Protein AF-A0A0F5ZR65-F1 (afdb_monomer_lite)

Structure (mmCIF, N/CA/C/O backbone):
data_AF-A0A0F5ZR65-F1
#
_entry.id   AF-A0A0F5ZR65-F1
#
loop_
_atom_site.group_PDB
_atom_site.id
_atom_site.type_symbol
_atom_site.label_atom_id
_atom_site.label_alt_id
_atom_site.label_comp_id
_atom_site.label_asym_id
_atom_site.label_entity_id
_atom_site.label_seq_id
_atom_site.pdbx_PDB_ins_code
_atom_site.Cartn_x
_atom_site.Cartn_y
_atom_site.Cartn_z
_atom_site.occupancy
_atom_site.B_iso_or_equiv
_atom_site.auth_seq_id
_atom_site.auth_comp_id
_atom_site.auth_asym_id
_atom_site.auth_atom_id
_atom_site.pdbx_PDB_model_num
ATOM 1 N N . ALA A 1 1 ? -1.732 8.225 15.596 1.00 80.94 1 ALA A N 1
ATOM 2 C CA . ALA A 1 1 ? -1.246 7.154 14.702 1.00 80.94 1 ALA A CA 1
ATOM 3 C C . ALA A 1 1 ? 0.269 7.242 14.602 1.00 80.94 1 ALA A C 1
ATO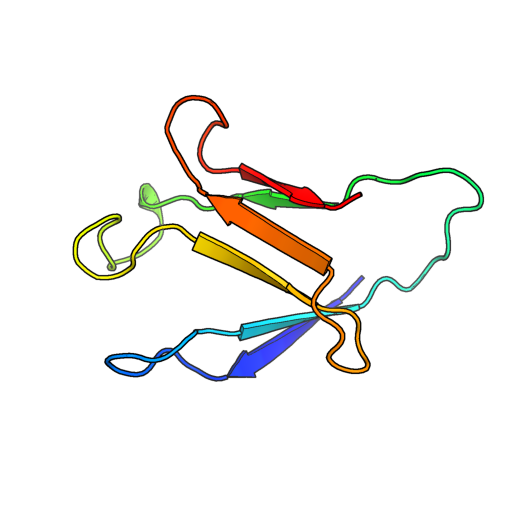M 5 O O . ALA A 1 1 ? 0.803 8.339 14.734 1.00 80.94 1 ALA A O 1
ATOM 6 N N . SER A 1 2 ? 0.949 6.119 14.395 1.00 89.88 2 SER A N 1
ATOM 7 C CA . SER A 1 2 ? 2.392 6.073 14.147 1.00 89.88 2 SER A CA 1
ATOM 8 C C . SER A 1 2 ? 2.700 5.190 12.945 1.00 89.88 2 SER A C 1
ATOM 10 O O . SER A 1 2 ? 1.930 4.290 12.609 1.00 89.88 2 SER A O 1
ATOM 12 N N . ILE A 1 3 ? 3.829 5.455 12.295 1.00 91.44 3 ILE A N 1
ATOM 13 C CA . ILE A 1 3 ? 4.367 4.626 11.220 1.00 91.44 3 ILE A CA 1
ATOM 14 C C . ILE A 1 3 ? 5.719 4.117 11.694 1.00 91.44 3 ILE A C 1
ATOM 16 O O . ILE A 1 3 ? 6.563 4.904 12.119 1.00 91.44 3 ILE A O 1
ATOM 20 N N . THR A 1 4 ? 5.916 2.806 11.640 1.00 94.31 4 THR A N 1
ATOM 21 C CA . THR A 1 4 ? 7.199 2.176 11.949 1.00 94.31 4 THR A CA 1
ATOM 22 C C . THR A 1 4 ? 7.719 1.474 10.709 1.00 94.31 4 THR A C 1
ATOM 24 O O . THR A 1 4 ? 6.983 0.737 10.053 1.00 94.31 4 THR A O 1
ATOM 27 N N . HIS A 1 5 ? 8.988 1.703 10.388 1.00 93.94 5 HIS A N 1
ATOM 28 C CA . HIS A 1 5 ? 9.683 0.966 9.340 1.00 93.94 5 HIS A CA 1
ATOM 29 C C . HIS A 1 5 ? 9.661 -0.539 9.644 1.00 93.94 5 HIS A C 1
ATOM 31 O O . HIS A 1 5 ? 9.924 -0.937 10.780 1.00 93.94 5 HIS A O 1
ATOM 37 N N . LEU A 1 6 ? 9.327 -1.356 8.644 1.00 93.44 6 LEU A N 1
ATOM 38 C CA . LEU A 1 6 ? 9.348 -2.817 8.741 1.00 93.44 6 LEU A CA 1
ATOM 39 C C . LEU A 1 6 ? 10.599 -3.377 8.062 1.00 93.44 6 LEU A C 1
ATOM 41 O O . LEU A 1 6 ? 11.338 -4.136 8.680 1.00 93.44 6 LEU A O 1
ATOM 45 N N . GLN A 1 7 ? 10.841 -2.991 6.808 1.00 93.88 7 GLN A N 1
ATOM 46 C CA . GLN A 1 7 ? 11.965 -3.489 6.018 1.00 93.88 7 GLN A CA 1
ATOM 47 C C . GLN A 1 7 ? 12.352 -2.520 4.899 1.00 93.88 7 GLN A C 1
ATOM 49 O O . GLN A 1 7 ? 11.488 -1.849 4.327 1.00 93.88 7 GLN A O 1
ATOM 54 N N . ASN A 1 8 ? 13.649 -2.497 4.584 1.00 90.62 8 ASN A N 1
ATOM 55 C CA . ASN A 1 8 ? 14.198 -1.724 3.475 1.00 90.62 8 ASN A CA 1
ATOM 56 C C . ASN A 1 8 ? 13.815 -2.362 2.136 1.00 90.62 8 ASN A C 1
ATOM 58 O O . ASN A 1 8 ? 13.528 -3.558 2.070 1.00 90.62 8 ASN A O 1
ATOM 62 N N . ALA A 1 9 ? 13.878 -1.570 1.066 1.00 83.56 9 ALA A N 1
ATOM 63 C CA . ALA A 1 9 ? 13.863 -2.118 -0.282 1.00 83.56 9 ALA A CA 1
ATOM 64 C C . ALA A 1 9 ? 15.088 -3.026 -0.502 1.00 83.56 9 ALA A C 1
ATOM 66 O O . ALA A 1 9 ? 16.191 -2.718 -0.044 1.00 83.56 9 ALA A O 1
ATOM 67 N N . ALA A 1 10 ? 14.877 -4.125 -1.219 1.00 86.06 10 ALA A N 1
ATOM 68 C CA . ALA A 1 10 ? 15.918 -4.995 -1.749 1.00 86.06 10 ALA A CA 1
ATOM 69 C C . ALA A 1 10 ? 15.614 -5.246 -3.230 1.00 86.06 10 ALA A C 1
ATOM 71 O O . ALA A 1 10 ? 14.454 -5.143 -3.635 1.00 86.06 10 ALA A O 1
ATOM 72 N N . GLU A 1 11 ? 16.634 -5.568 -4.023 1.00 84.94 11 GLU A N 1
ATOM 73 C CA . GLU A 1 11 ? 16.426 -6.048 -5.392 1.00 84.94 11 GLU A CA 1
ATOM 74 C C . GLU A 1 11 ? 15.518 -7.288 -5.350 1.00 84.94 11 GLU A C 1
ATOM 76 O O . GLU A 1 11 ? 15.666 -8.137 -4.467 1.00 84.94 11 GLU A O 1
ATOM 81 N N . ASP A 1 12 ? 14.503 -7.317 -6.216 1.00 85.12 12 ASP A N 1
ATOM 82 C CA . ASP A 1 12 ? 13.408 -8.303 -6.213 1.00 85.12 12 ASP A CA 1
ATOM 83 C C . ASP A 1 12 ? 12.594 -8.405 -4.900 1.00 85.12 12 ASP A C 1
ATOM 85 O O . ASP A 1 12 ? 11.816 -9.342 -4.697 1.00 85.12 12 ASP A O 1
ATOM 89 N N . GLY A 1 13 ? 12.735 -7.427 -4.001 1.00 89.38 13 GLY A N 1
ATOM 90 C CA . GLY A 1 13 ? 12.083 -7.379 -2.696 1.00 89.38 13 GLY A CA 1
ATOM 91 C C . GLY A 1 13 ? 11.033 -6.276 -2.553 1.00 89.38 13 GLY A C 1
ATOM 92 O O . GLY A 1 13 ? 10.835 -5.425 -3.417 1.00 89.38 13 GLY A O 1
ATOM 93 N N . TRP A 1 14 ? 10.368 -6.271 -1.396 1.00 90.38 14 TRP A N 1
ATOM 94 C CA . TRP A 1 14 ? 9.409 -5.233 -1.012 1.00 90.38 14 TRP A CA 1
ATOM 95 C C . TRP A 1 14 ? 10.004 -4.318 0.053 1.00 90.38 14 TRP A C 1
ATOM 97 O O . TRP A 1 14 ? 10.663 -4.784 0.979 1.00 90.38 14 TRP A O 1
ATOM 107 N N . VAL A 1 15 ? 9.707 -3.026 -0.031 1.00 90.94 15 VAL A N 1
ATOM 108 C CA . VAL A 1 15 ? 9.833 -2.111 1.108 1.00 90.94 15 VAL A CA 1
ATOM 109 C C . VAL A 1 15 ? 8.554 -2.178 1.944 1.00 90.94 15 VAL A C 1
ATOM 111 O O . VAL A 1 15 ? 7.464 -2.372 1.400 1.00 90.94 15 VAL A O 1
ATOM 114 N N . GLY A 1 16 ? 8.665 -2.044 3.265 1.00 92.56 16 GLY A N 1
ATOM 115 C CA . GLY A 1 16 ? 7.522 -2.228 4.155 1.00 92.56 16 GLY A CA 1
ATOM 116 C C . GLY A 1 16 ? 7.486 -1.265 5.331 1.00 92.56 16 GLY A C 1
ATOM 117 O O . GLY A 1 16 ? 8.512 -0.915 5.919 1.00 92.56 16 GLY A O 1
ATOM 118 N N . TRP A 1 17 ? 6.265 -0.928 5.744 1.00 93.69 17 TRP A N 1
ATOM 119 C CA . TRP A 1 17 ? 5.976 -0.155 6.949 1.00 93.69 17 TRP A CA 1
ATOM 120 C C . TRP A 1 17 ? 4.758 -0.726 7.670 1.00 93.69 17 TRP A C 1
ATOM 122 O O . TRP A 1 17 ? 3.835 -1.246 7.046 1.00 93.69 17 TRP A O 1
ATOM 132 N N . THR A 1 18 ? 4.728 -0.579 8.992 1.00 93.62 18 THR A N 1
ATOM 133 C CA . THR A 1 18 ? 3.534 -0.823 9.807 1.00 93.62 18 THR A CA 1
ATOM 134 C C . THR A 1 18 ? 2.889 0.506 10.171 1.00 93.62 18 THR A C 1
ATOM 136 O O . THR A 1 18 ? 3.521 1.362 10.790 1.00 93.62 18 THR A O 1
ATOM 139 N N . VAL A 1 19 ? 1.612 0.662 9.822 1.00 90.25 19 VAL A N 1
ATOM 140 C CA . VAL A 1 19 ? 0.789 1.805 10.231 1.00 90.25 19 VAL A CA 1
ATOM 141 C C . VAL A 1 19 ? -0.019 1.405 11.462 1.00 90.25 19 VAL A C 1
ATOM 143 O O . VAL A 1 19 ? -0.903 0.555 11.391 1.00 90.25 19 VAL A O 1
ATOM 146 N N . ASN A 1 20 ? 0.283 2.017 12.604 1.00 88.25 20 ASN A N 1
ATOM 147 C CA . ASN A 1 20 ? -0.427 1.786 13.856 1.00 88.25 20 ASN A CA 1
ATOM 148 C C . ASN A 1 20 ? -1.449 2.904 14.086 1.00 88.25 20 ASN A C 1
ATOM 150 O O . ASN A 1 20 ? -1.103 4.062 14.348 1.00 88.25 20 ASN A O 1
ATOM 154 N N . MET A 1 21 ? -2.726 2.541 14.024 1.00 84.50 21 MET A N 1
ATOM 155 C CA . MET A 1 21 ? -3.836 3.422 14.374 1.00 84.50 21 MET A CA 1
ATOM 156 C C . MET A 1 21 ? -4.150 3.243 15.862 1.00 84.50 21 MET A C 1
ATOM 158 O O . MET A 1 21 ? -4.269 2.122 16.343 1.00 84.50 21 MET A O 1
ATOM 162 N N . THR A 1 22 ? -4.237 4.344 16.606 1.00 80.81 22 THR A N 1
ATOM 163 C CA . THR A 1 22 ? -4.385 4.324 18.074 1.00 80.81 22 THR A CA 1
ATOM 164 C C . THR A 1 22 ? -5.836 4.420 18.535 1.00 80.81 22 THR A C 1
ATOM 166 O O . THR A 1 22 ? -6.120 4.172 19.701 1.00 80.81 22 THR A O 1
ATOM 169 N N . ASN A 1 23 ? -6.751 4.775 17.629 1.00 79.56 23 ASN A N 1
ATOM 170 C CA . ASN A 1 23 ? -8.159 4.988 17.933 1.00 79.56 23 ASN A CA 1
ATOM 171 C C . ASN A 1 23 ? -8.985 4.123 16.983 1.00 79.56 23 ASN A C 1
ATOM 173 O O . ASN A 1 23 ? -8.882 4.270 15.763 1.00 79.56 23 ASN A O 1
ATOM 177 N N . THR A 1 24 ? -9.792 3.228 17.541 1.00 77.50 24 THR A N 1
ATOM 178 C CA . THR A 1 24 ? -10.713 2.398 16.765 1.00 77.50 24 THR A CA 1
ATOM 179 C C . THR A 1 24 ? -11.927 3.236 16.384 1.00 77.50 24 THR A C 1
ATOM 181 O O . THR A 1 24 ? -12.578 3.812 17.254 1.00 77.50 24 THR A O 1
ATOM 184 N N . SER A 1 25 ? -12.235 3.313 15.091 1.00 84.94 25 SER A N 1
ATOM 185 C CA . SER A 1 25 ? -13.500 3.888 14.636 1.00 84.94 25 SER A CA 1
ATOM 186 C C . SER A 1 25 ? -14.621 2.858 14.770 1.00 84.94 25 SER A C 1
ATOM 188 O O . SER A 1 25 ? -14.412 1.676 14.503 1.00 84.94 25 SER A O 1
ATOM 190 N N . THR A 1 26 ? -15.816 3.300 15.157 1.00 88.44 26 THR A N 1
ATOM 191 C CA . THR A 1 26 ? -17.041 2.479 15.131 1.00 88.44 26 THR A CA 1
ATOM 192 C C . THR A 1 26 ? -17.731 2.495 13.767 1.00 88.44 26 THR A C 1
ATOM 194 O O . THR A 1 26 ? -18.703 1.774 13.556 1.00 88.44 26 THR A O 1
ATOM 197 N N . THR A 1 27 ? -17.231 3.299 12.829 1.00 89.94 27 THR A N 1
ATOM 198 C CA . THR A 1 27 ? -17.686 3.358 11.439 1.00 89.94 27 THR A CA 1
ATOM 199 C C . THR A 1 27 ? -16.534 3.057 10.485 1.00 89.94 27 THR A C 1
ATOM 201 O O . THR A 1 27 ? -15.363 3.306 10.800 1.00 89.94 27 THR A O 1
ATOM 204 N N . ASN A 1 28 ? -16.864 2.545 9.295 1.00 87.44 28 ASN A N 1
ATOM 205 C CA . ASN A 1 28 ? -15.876 2.281 8.251 1.00 87.44 28 ASN A CA 1
ATOM 206 C C . ASN A 1 28 ? -15.035 3.533 7.989 1.00 87.44 28 ASN A C 1
ATOM 208 O O . ASN A 1 28 ? -15.563 4.622 7.766 1.00 87.44 28 ASN A O 1
ATOM 212 N N . SER A 1 29 ? -13.719 3.363 8.033 1.00 86.88 29 SER A N 1
ATOM 213 C CA . SER A 1 29 ? -12.747 4.431 7.822 1.00 86.88 29 SER A CA 1
ATOM 214 C C . SER A 1 29 ? -11.830 4.051 6.677 1.00 86.88 29 SER A C 1
ATOM 216 O O . SER A 1 29 ? -11.427 2.896 6.566 1.00 86.88 29 SER A O 1
ATOM 218 N N . THR A 1 30 ? -11.470 5.031 5.855 1.00 89.50 30 THR A N 1
ATOM 219 C CA . THR A 1 30 ? -10.493 4.835 4.785 1.00 89.50 30 THR A CA 1
ATOM 220 C C . THR A 1 30 ? -9.139 5.363 5.233 1.00 89.50 30 THR A C 1
ATOM 222 O O . THR A 1 30 ? -9.003 6.550 5.526 1.00 89.50 30 THR A O 1
ATOM 225 N N . VAL A 1 31 ? -8.121 4.508 5.232 1.00 88.38 31 VAL A N 1
ATOM 226 C CA . VAL A 1 31 ? -6.721 4.940 5.281 1.00 88.38 31 VAL A CA 1
ATOM 227 C C . VAL A 1 31 ? -6.248 5.147 3.847 1.00 88.38 31 VAL A C 1
ATOM 229 O O . VAL A 1 31 ? -6.208 4.202 3.064 1.00 88.38 31 VAL A O 1
ATOM 232 N N . GLN A 1 32 ? -5.903 6.383 3.489 1.00 92.44 32 GLN A N 1
ATOM 233 C CA . GLN A 1 32 ? -5.329 6.703 2.182 1.00 92.44 32 GLN A CA 1
ATOM 234 C C . GLN A 1 32 ? -3.810 6.825 2.296 1.00 92.44 32 GLN A C 1
ATOM 236 O O . GLN A 1 32 ? -3.304 7.624 3.082 1.00 92.44 32 GLN A O 1
ATOM 241 N N . LEU A 1 33 ? -3.092 6.060 1.479 1.00 90.75 33 LEU A N 1
ATOM 242 C CA . LEU A 1 33 ? -1.652 6.194 1.281 1.00 90.75 33 LEU A CA 1
ATOM 243 C C . LEU A 1 33 ? -1.402 6.898 -0.055 1.00 90.75 33 LEU A C 1
ATOM 245 O O . LEU A 1 33 ? -2.000 6.525 -1.063 1.00 90.75 33 LEU A O 1
ATOM 249 N N . ASN A 1 34 ? -0.535 7.908 -0.065 1.00 90.44 34 ASN A N 1
ATOM 250 C CA . ASN A 1 34 ? -0.205 8.698 -1.251 1.00 90.44 34 ASN A CA 1
ATOM 251 C C . ASN A 1 34 ? 1.269 8.510 -1.614 1.00 90.44 34 ASN A C 1
ATOM 253 O O . ASN A 1 34 ? 2.132 8.757 -0.772 1.00 90.44 34 ASN A O 1
ATOM 257 N N . PHE A 1 35 ? 1.543 8.126 -2.859 1.00 88.00 35 PHE A N 1
ATOM 258 C CA . PHE A 1 35 ? 2.896 7.925 -3.376 1.00 88.00 35 PHE A CA 1
ATOM 259 C C . PHE A 1 35 ? 3.236 9.082 -4.316 1.00 88.00 35 PHE A C 1
ATOM 261 O O . PHE A 1 35 ? 2.507 9.331 -5.274 1.00 88.00 35 PHE A O 1
ATOM 268 N N . ASN A 1 36 ? 4.300 9.828 -4.010 1.00 86.94 36 ASN A N 1
ATOM 269 C CA . ASN A 1 36 ? 4.656 11.054 -4.723 1.00 86.94 36 ASN A CA 1
ATOM 270 C C . ASN A 1 36 ? 6.092 10.993 -5.245 1.00 86.94 36 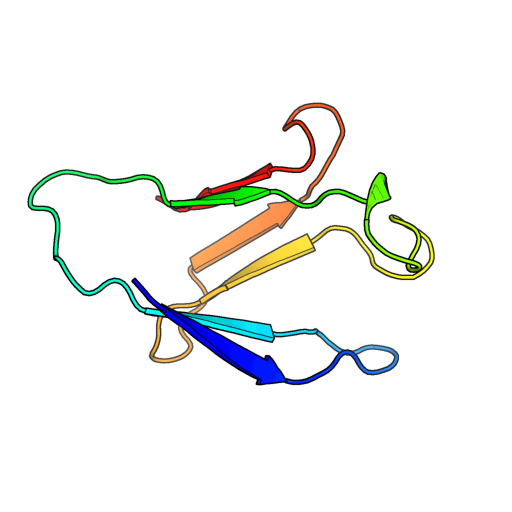ASN A C 1
ATOM 272 O O . ASN A 1 36 ? 7.022 11.394 -4.544 1.00 86.94 36 ASN A O 1
ATOM 276 N N . ASP A 1 37 ? 6.225 10.582 -6.507 1.00 80.12 37 ASP A N 1
ATOM 277 C CA . ASP A 1 37 ? 7.509 10.436 -7.205 1.00 80.12 37 ASP A CA 1
ATOM 278 C C . ASP A 1 37 ? 8.357 11.709 -7.230 1.00 80.12 37 ASP A C 1
ATOM 280 O O . ASP A 1 37 ? 9.579 11.632 -7.241 1.00 80.12 37 ASP A O 1
ATOM 284 N N . GLY A 1 38 ? 7.748 12.895 -7.116 1.00 83.56 38 GLY A N 1
ATOM 285 C CA . GLY A 1 38 ? 8.495 14.154 -7.054 1.00 83.56 38 GLY A CA 1
ATOM 286 C C . GLY A 1 38 ? 9.350 14.338 -5.791 1.00 83.56 38 GLY A C 1
ATOM 287 O O . GLY A 1 38 ? 10.100 15.308 -5.712 1.00 83.56 38 GLY A O 1
ATOM 288 N N . LEU A 1 39 ? 9.224 13.456 -4.793 1.00 84.12 39 LEU A N 1
ATOM 289 C CA . LEU A 1 39 ? 9.949 13.532 -3.520 1.00 84.12 39 LEU A CA 1
ATOM 290 C C . LEU A 1 39 ? 10.995 12.424 -3.340 1.00 84.12 39 LEU A C 1
ATOM 292 O O . LEU A 1 39 ? 11.707 12.435 -2.335 1.00 84.12 39 LEU A O 1
ATOM 296 N N . HIS A 1 40 ? 11.087 11.465 -4.265 1.00 77.00 40 HIS A N 1
ATOM 297 C CA . HIS A 1 40 ? 12.011 10.336 -4.165 1.00 77.00 40 HIS A CA 1
ATOM 298 C C . HIS A 1 40 ? 12.861 10.151 -5.426 1.00 77.00 40 HIS A C 1
ATOM 300 O O . HIS A 1 40 ? 12.571 10.691 -6.483 1.00 77.00 40 HIS A O 1
ATOM 306 N N . GLN A 1 41 ? 13.971 9.423 -5.275 1.00 84.94 41 GLN A N 1
ATOM 307 C CA . GLN A 1 41 ? 14.946 9.185 -6.349 1.00 84.94 41 GLN A CA 1
ATOM 308 C C . GLN A 1 41 ? 14.630 7.943 -7.196 1.00 84.94 41 GLN A C 1
ATOM 310 O O . GLN A 1 41 ? 15.275 7.741 -8.219 1.00 84.94 41 GLN A O 1
ATOM 315 N N . ALA A 1 42 ? 13.691 7.105 -6.749 1.00 85.25 42 ALA A N 1
ATOM 316 C CA . ALA A 1 42 ? 13.256 5.915 -7.469 1.00 85.25 42 ALA A CA 1
ATOM 317 C C . ALA A 1 42 ? 12.174 6.285 -8.487 1.00 85.25 42 ALA A C 1
ATOM 319 O O . ALA A 1 42 ? 11.282 7.065 -8.164 1.00 85.25 42 ALA A O 1
ATOM 320 N N . ASN A 1 43 ? 12.241 5.692 -9.674 1.00 86.06 43 ASN A N 1
ATOM 321 C CA . ASN A 1 43 ? 11.330 5.929 -10.785 1.00 86.06 43 ASN A CA 1
ATOM 322 C C . ASN A 1 43 ? 10.229 4.864 -10.839 1.00 86.06 43 ASN A C 1
ATOM 324 O O . ASN A 1 43 ? 10.503 3.661 -10.963 1.00 86.06 43 ASN A O 1
ATOM 328 N N . PHE A 1 44 ? 8.970 5.302 -10.835 1.00 87.50 44 PHE A N 1
ATOM 329 C CA . PHE A 1 44 ? 7.819 4.424 -11.031 1.00 87.50 44 PHE A CA 1
ATOM 330 C C . PHE A 1 44 ? 7.895 3.638 -12.352 1.00 87.50 44 PHE A C 1
ATOM 332 O O . PHE A 1 44 ? 8.078 4.202 -13.430 1.00 87.50 44 PHE A O 1
ATOM 339 N N . GLY A 1 45 ? 7.690 2.322 -12.285 1.00 86.56 45 GLY A N 1
ATOM 340 C CA . GLY A 1 4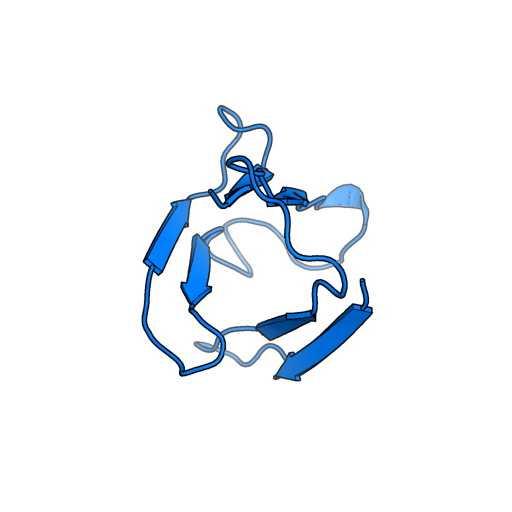5 ? 7.701 1.415 -13.437 1.00 86.56 45 GLY A CA 1
ATOM 341 C C . GLY A 1 45 ? 9.093 0.948 -13.871 1.00 86.56 45 GLY A C 1
ATOM 342 O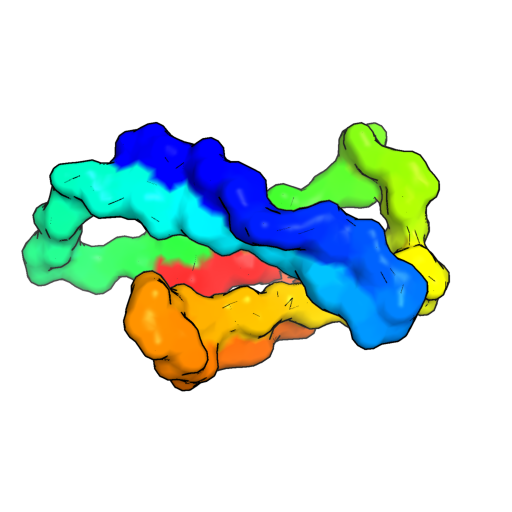 O . GLY A 1 45 ? 9.174 -0.017 -14.627 1.00 86.56 45 GLY A O 1
ATOM 343 N N . ALA A 1 46 ? 10.162 1.583 -13.379 1.00 88.25 46 ALA A N 1
ATOM 344 C CA . ALA A 1 46 ? 11.543 1.154 -13.599 1.00 88.25 46 ALA A CA 1
ATOM 345 C C . ALA A 1 46 ? 12.140 0.526 -12.333 1.00 88.25 46 ALA A C 1
ATOM 347 O O . ALA A 1 46 ? 12.529 -0.637 -12.357 1.00 88.25 46 ALA A O 1
ATOM 348 N N . ASP A 1 47 ? 12.143 1.266 -11.220 1.00 86.88 47 ASP A N 1
ATOM 349 C CA . ASP A 1 47 ? 12.737 0.817 -9.953 1.00 86.88 47 ASP A CA 1
ATOM 350 C C . ASP A 1 47 ? 11.725 0.081 -9.063 1.00 86.88 47 ASP A C 1
ATOM 352 O O . ASP A 1 47 ? 12.093 -0.691 -8.179 1.00 86.88 47 ASP A O 1
ATOM 356 N N . TYR A 1 48 ? 10.427 0.309 -9.284 1.00 88.00 48 TYR A N 1
ATOM 357 C CA . TYR A 1 48 ? 9.354 -0.400 -8.593 1.00 88.00 48 TYR A CA 1
ATOM 358 C C . TYR A 1 48 ? 8.083 -0.473 -9.444 1.00 88.00 48 TYR A C 1
ATOM 360 O O . TYR A 1 48 ? 7.774 0.413 -10.237 1.00 88.00 48 TYR A O 1
ATOM 368 N N . ASN A 1 49 ? 7.299 -1.535 -9.262 1.00 90.31 49 ASN A N 1
ATOM 369 C CA . ASN A 1 49 ? 6.162 -1.872 -10.131 1.00 90.31 49 ASN A CA 1
ATOM 370 C C . ASN A 1 49 ? 4.837 -1.163 -9.779 1.00 90.31 49 ASN A C 1
ATOM 372 O O . ASN A 1 49 ? 3.800 -1.463 -10.371 1.00 90.31 49 ASN A O 1
ATOM 376 N N . GLY A 1 50 ? 4.847 -0.264 -8.792 1.00 91.75 50 GLY A N 1
ATOM 377 C CA . GLY A 1 50 ? 3.660 0.491 -8.396 1.00 91.75 50 GLY A CA 1
ATOM 378 C C . GLY A 1 50 ? 2.563 -0.311 -7.701 1.00 91.75 50 GLY A C 1
ATOM 379 O O . GLY A 1 50 ? 1.415 0.129 -7.681 1.00 91.75 50 GLY A O 1
ATOM 380 N N . LYS A 1 51 ? 2.867 -1.485 -7.150 1.00 94.31 51 LYS A N 1
ATOM 381 C CA . LYS A 1 51 ? 1.899 -2.289 -6.399 1.00 94.31 51 LYS A CA 1
ATOM 382 C C . LYS A 1 51 ? 2.023 -2.030 -4.904 1.00 94.31 51 LYS A C 1
ATOM 384 O O . LYS A 1 51 ? 3.119 -1.905 -4.370 1.00 94.31 51 LYS A O 1
ATOM 389 N N . VAL A 1 52 ? 0.888 -1.986 -4.218 1.00 94.62 52 VAL A N 1
ATOM 390 C CA . VAL A 1 52 ? 0.814 -1.866 -2.759 1.00 94.62 52 VAL A CA 1
ATOM 391 C C . VAL A 1 52 ? 0.071 -3.072 -2.223 1.00 94.62 52 VAL A C 1
ATOM 393 O O . VAL A 1 52 ? -1.128 -3.221 -2.461 1.00 94.62 52 VAL A O 1
ATOM 396 N N . HIS A 1 53 ? 0.772 -3.934 -1.495 1.00 95.75 53 HIS A N 1
ATOM 397 C CA . HIS A 1 53 ? 0.151 -5.045 -0.782 1.00 95.75 53 HIS A CA 1
ATOM 398 C C . HIS A 1 53 ? -0.203 -4.627 0.635 1.00 95.75 53 HIS A C 1
ATOM 400 O O . HIS A 1 53 ? 0.629 -4.106 1.375 1.00 95.75 53 HIS A O 1
ATOM 406 N N . VAL A 1 54 ? -1.450 -4.874 1.012 1.00 94.81 54 VAL A N 1
ATOM 407 C CA . VAL A 1 54 ? -1.966 -4.541 2.334 1.00 94.81 54 VAL A CA 1
ATOM 408 C C . VAL A 1 54 ? -2.175 -5.826 3.107 1.00 94.81 54 VAL A C 1
ATOM 410 O O . VAL A 1 54 ? -2.876 -6.725 2.644 1.00 94.81 54 VAL A O 1
ATOM 413 N N . TYR A 1 55 ? -1.609 -5.874 4.307 1.00 94.75 55 TYR A N 1
ATOM 414 C CA . TYR A 1 55 ? -1.741 -6.993 5.226 1.00 94.75 55 TYR A CA 1
ATOM 415 C C . TYR A 1 55 ? -2.323 -6.517 6.556 1.00 94.75 55 TYR A C 1
ATOM 417 O O . TYR A 1 55 ? -2.135 -5.369 6.965 1.00 94.75 55 TYR A O 1
ATOM 425 N N . THR A 1 56 ? -3.011 -7.410 7.261 1.00 90.75 56 THR A N 1
ATOM 426 C CA . THR A 1 56 ? -3.287 -7.222 8.686 1.00 90.75 56 THR A CA 1
ATOM 427 C C . THR A 1 56 ? -1.980 -7.274 9.479 1.00 90.75 56 THR A C 1
ATOM 429 O O . THR A 1 56 ? -0.967 -7.805 9.021 1.00 90.75 56 THR A O 1
ATOM 432 N N . LYS A 1 57 ? -2.011 -6.808 10.733 1.00 87.38 57 LYS A N 1
ATOM 433 C CA . LYS A 1 57 ? -0.862 -6.925 11.646 1.00 87.38 57 LYS A CA 1
ATOM 434 C C . LYS A 1 57 ? -0.411 -8.378 11.870 1.00 87.38 57 LYS A C 1
ATOM 436 O O . LYS A 1 57 ? 0.755 -8.607 12.161 1.00 87.38 57 LYS A O 1
ATOM 441 N N . SER A 1 58 ? -1.314 -9.351 11.731 1.00 92.31 58 SER A N 1
ATOM 442 C CA . SER A 1 58 ? -1.003 -10.784 11.831 1.00 92.31 58 SER A CA 1
ATOM 443 C C . SER A 1 58 ? -0.457 -11.391 10.532 1.00 92.31 58 SER A C 1
ATOM 445 O O . SER A 1 58 ? -0.245 -12.598 10.483 1.00 92.31 58 SER A O 1
ATOM 447 N N . GLY A 1 59 ? -0.248 -10.588 9.481 1.00 92.94 59 GLY A N 1
ATOM 448 C CA . GLY A 1 59 ? 0.300 -11.035 8.198 1.00 92.94 59 GLY A CA 1
ATOM 449 C C . GLY A 1 59 ? -0.737 -11.571 7.207 1.00 92.94 59 GLY A C 1
ATOM 450 O O . GLY A 1 59 ? -0.366 -12.129 6.180 1.00 92.94 59 GLY A O 1
ATOM 451 N N . THR A 1 60 ? -2.036 -11.411 7.469 1.00 96.31 60 THR A N 1
ATOM 452 C CA . THR A 1 60 ? -3.080 -11.838 6.526 1.00 96.31 60 THR A CA 1
ATOM 453 C C . THR A 1 60 ? -3.177 -10.847 5.375 1.00 96.31 60 THR A C 1
ATOM 455 O O . THR A 1 60 ? -3.427 -9.667 5.612 1.00 96.31 60 THR A O 1
ATOM 458 N N . PHE A 1 61 ? -3.016 -11.311 4.136 1.00 96.12 61 PHE A N 1
ATOM 459 C CA . PHE A 1 61 ? -3.205 -10.473 2.952 1.00 96.12 61 PHE A CA 1
ATOM 460 C C . PHE A 1 61 ? -4.660 -10.009 2.838 1.00 96.12 61 PHE A C 1
ATOM 462 O O . PHE A 1 61 ? -5.585 -10.810 2.961 1.00 96.12 61 PHE A O 1
ATOM 469 N N . LEU A 1 62 ? -4.852 -8.715 2.593 1.00 94.25 62 LEU A N 1
ATOM 470 C CA . LEU A 1 62 ? -6.165 -8.100 2.424 1.00 94.25 62 LEU A CA 1
ATOM 471 C C . LEU A 1 62 ? -6.425 -7.726 0.968 1.00 94.25 62 LEU A C 1
ATOM 473 O O . LEU A 1 62 ? -7.466 -8.080 0.421 1.00 94.25 62 LEU A O 1
ATOM 477 N N . LYS A 1 63 ? -5.509 -6.968 0.353 1.00 95.69 63 LYS A N 1
ATOM 478 C CA . LYS A 1 63 ? -5.669 -6.476 -1.021 1.00 95.69 63 LYS A CA 1
ATOM 479 C C . LYS A 1 63 ? -4.345 -6.046 -1.647 1.00 95.69 63 LYS A C 1
ATOM 481 O O . LYS A 1 63 ? -3.419 -5.641 -0.946 1.00 95.69 63 LYS A O 1
ATOM 486 N N . GLU A 1 64 ? -4.306 -6.072 -2.977 1.00 96.81 64 GLU A N 1
ATOM 487 C CA . GLU A 1 64 ? -3.319 -5.367 -3.798 1.00 96.81 64 GLU A CA 1
ATOM 488 C C . GLU A 1 64 ? -3.986 -4.115 -4.372 1.00 96.81 64 GLU A C 1
ATOM 490 O O . GLU A 1 64 ? -5.100 -4.180 -4.895 1.00 96.81 64 GLU A O 1
ATOM 495 N N . VAL A 1 65 ? -3.303 -2.977 -4.287 1.00 96.31 65 VAL A N 1
ATOM 496 C CA . VAL A 1 65 ? -3.673 -1.769 -5.023 1.00 96.31 65 VAL A CA 1
ATOM 497 C C . VAL A 1 65 ? -2.598 -1.486 -6.058 1.00 96.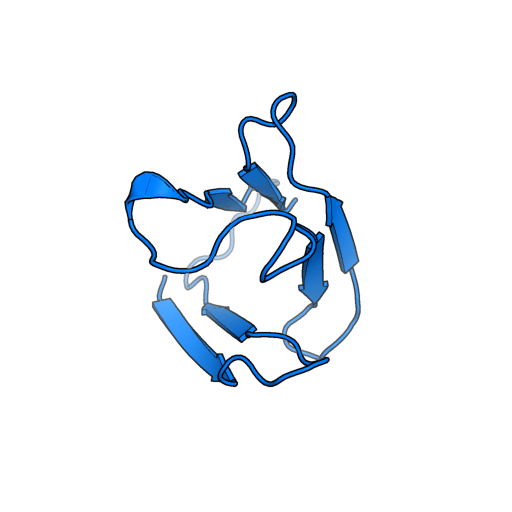31 65 VAL A C 1
ATOM 499 O O . VAL A 1 65 ? -1.430 -1.324 -5.712 1.00 96.31 65 VAL A O 1
ATOM 502 N N . VAL A 1 66 ? -2.996 -1.409 -7.325 1.00 95.81 66 VAL A N 1
ATOM 503 C CA . VAL A 1 66 ? -2.113 -0.992 -8.418 1.00 95.81 66 VAL A CA 1
ATOM 504 C C . VAL A 1 66 ? -2.211 0.521 -8.564 1.00 95.81 66 VAL A C 1
ATOM 506 O O . VAL A 1 66 ? -3.268 1.052 -8.907 1.00 95.81 66 VAL A O 1
ATOM 509 N N . LEU A 1 67 ? -1.122 1.227 -8.288 1.00 94.25 67 LEU A N 1
ATOM 510 C CA . LEU A 1 67 ? -1.023 2.676 -8.435 1.00 94.25 67 LEU A CA 1
ATOM 511 C C . LEU A 1 67 ? -0.970 3.048 -9.918 1.00 94.25 67 LEU A C 1
ATOM 513 O O . LEU A 1 67 ? -0.305 2.386 -10.710 1.00 94.25 67 LEU A O 1
ATOM 517 N N . ASN A 1 68 ? -1.691 4.094 -10.307 1.00 93.06 68 ASN A N 1
ATOM 518 C CA . ASN A 1 68 ? -1.669 4.625 -11.667 1.00 93.06 68 ASN A CA 1
ATOM 519 C C . ASN A 1 68 ? -2.290 6.032 -11.703 1.00 93.06 68 ASN A C 1
ATOM 521 O O . ASN A 1 68 ? -2.851 6.515 -10.719 1.00 93.06 68 ASN A O 1
ATOM 525 N N . ALA A 1 69 ? -2.242 6.683 -12.866 1.00 92.44 69 ALA A N 1
ATOM 526 C CA . ALA A 1 69 ? -2.797 8.024 -13.039 1.00 92.44 69 ALA A CA 1
ATOM 527 C C . ALA A 1 69 ? -4.296 8.116 -12.687 1.00 92.44 69 ALA A C 1
ATOM 529 O O . ALA A 1 69 ? -4.732 9.128 -12.146 1.00 92.44 69 ALA A O 1
ATOM 530 N N . SER A 1 70 ? -5.084 7.058 -12.924 1.00 95.19 70 SER A N 1
ATOM 531 C CA . SER A 1 70 ? -6.533 7.081 -12.669 1.00 95.19 70 SER A CA 1
ATOM 532 C C . SER A 1 70 ? -6.895 7.108 -11.181 1.00 95.19 70 SER A C 1
ATOM 534 O O . SER A 1 70 ? -7.932 7.657 -10.820 1.00 95.19 70 SER A O 1
ATOM 536 N N . ASN A 1 71 ? -6.031 6.575 -10.306 1.00 94.44 71 ASN A N 1
ATOM 537 C CA . ASN A 1 71 ? -6.184 6.697 -8.853 1.00 94.44 71 ASN A CA 1
ATOM 538 C C . ASN A 1 71 ? -5.292 7.786 -8.242 1.00 94.44 71 ASN A C 1
ATOM 540 O O . ASN A 1 71 ? -5.198 7.886 -7.019 1.00 94.44 71 ASN A O 1
ATOM 544 N N . GLY A 1 72 ? -4.651 8.611 -9.079 1.00 93.50 72 GLY A N 1
ATOM 545 C CA . GLY A 1 72 ? -3.744 9.669 -8.641 1.00 93.50 72 GLY A CA 1
ATOM 546 C C . GLY A 1 72 ? -2.574 9.146 -7.811 1.00 93.50 72 GLY A C 1
ATOM 547 O O . GLY A 1 72 ? -2.119 9.858 -6.920 1.0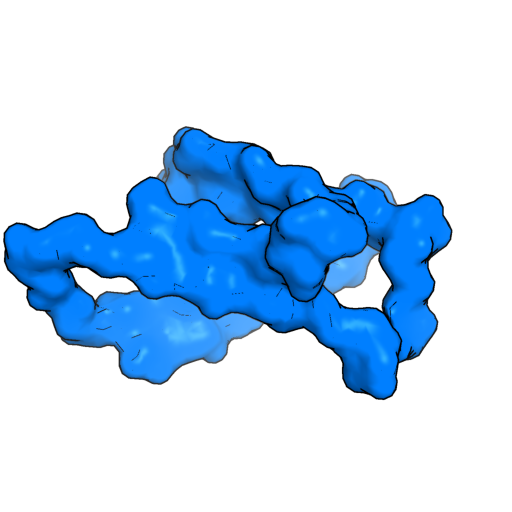0 93.50 72 GLY A O 1
ATOM 548 N N . TYR A 1 73 ? -2.141 7.905 -8.064 1.00 92.50 73 TYR A N 1
ATOM 549 C CA . TYR A 1 73 ? -1.093 7.209 -7.312 1.00 92.50 73 TYR A CA 1
ATOM 550 C C . TYR A 1 73 ? -1.395 7.102 -5.808 1.00 92.50 73 TYR A C 1
ATOM 552 O O . TYR A 1 73 ? -0.515 7.215 -4.949 1.00 92.50 73 TYR A O 1
ATOM 560 N N . LYS A 1 74 ? -2.670 6.845 -5.486 1.00 94.69 74 LYS A N 1
ATOM 561 C CA . LYS A 1 74 ? -3.161 6.665 -4.116 1.00 94.69 74 LYS A CA 1
ATOM 562 C C . LYS A 1 74 ? -3.702 5.262 -3.893 1.00 94.69 74 LYS A C 1
ATOM 564 O O . LYS A 1 74 ? -4.436 4.722 -4.720 1.00 94.69 74 LYS A O 1
ATOM 569 N N . ALA A 1 75 ? -3.412 4.711 -2.718 1.00 94.25 75 ALA A N 1
ATOM 570 C CA . ALA A 1 75 ? -4.002 3.473 -2.234 1.00 94.25 75 ALA A CA 1
ATOM 571 C C . ALA A 1 75 ? -5.011 3.758 -1.117 1.00 94.25 75 ALA A C 1
ATOM 573 O O . ALA A 1 75 ? -4.638 4.170 -0.021 1.00 94.25 75 ALA A O 1
ATOM 574 N N . ASN A 1 76 ? -6.293 3.521 -1.401 1.00 93.69 76 ASN A N 1
ATOM 575 C CA . ASN A 1 76 ? -7.364 3.594 -0.409 1.00 93.69 76 ASN A CA 1
ATOM 576 C C . ASN A 1 76 ? -7.569 2.221 0.240 1.00 93.69 76 ASN A C 1
ATOM 578 O O . ASN A 1 76 ? -7.945 1.249 -0.418 1.00 93.69 76 ASN A O 1
ATOM 582 N N . ILE A 1 77 ? -7.351 2.156 1.547 1.00 89.75 77 ILE A N 1
ATOM 583 C CA . ILE A 1 77 ? -7.507 0.963 2.372 1.00 89.75 77 ILE A CA 1
ATOM 584 C C . ILE A 1 77 ? -8.761 1.150 3.218 1.00 89.75 77 ILE A C 1
ATOM 586 O O . ILE A 1 77 ? -8.890 2.136 3.932 1.00 89.75 77 ILE A O 1
ATOM 590 N N . THR A 1 78 ? -9.677 0.203 3.095 1.00 84.75 78 THR A N 1
ATOM 591 C CA . THR A 1 78 ? -11.000 0.125 3.727 1.00 84.75 78 THR A CA 1
ATOM 592 C C . THR A 1 78 ? -11.190 -1.284 4.231 1.00 84.75 78 THR A C 1
ATOM 594 O O . THR A 1 78 ? -10.661 -2.191 3.533 1.00 84.75 78 THR A O 1
#

Radius of gyration: 13.46 Å; chains: 1; bounding box: 34×26×32 Å

Sequence (78 aa):
ASITHLQNAAEDGWVGWTVNMTNTSTTNSTVQLNFNDGLHQANFGADYNGKVHVYTKSGTFLKEVVLNASNGYKANIT

Foldseek 3Di:
DDKAWDDDDDVVDDGDIDDDDPDDDPDDDKDKDADDPVVDPDDDPPRDPQWDWDADPVGHTDDIDRADVVVNSMDIDD

pLDDT: mean 89.81, std 4.73, range [77.0, 96.81]

Secondary structure (DSSP, 8-state):
-EEEEEE---TT---EEEEE--S--SS--PEEEE--GGG-SSPBTTTB--EEEEE-TTS-EEEEEE--GGGTTEEEE-